Protein AF-A0A7S5KZM4-F1 (afdb_monomer_lite)

Sequence (89 aa):
ITDWRGNKWTRGSKTPAAHPNSRFCSPAMQCPIIDPAWEDPAGVPIDAIIFGGRRPEGVPLIYQARNWQHGIFIGASMKSEATAAAEHK

Secondary structure (DSSP, 8-state):
-B-TTS-B--TT-SS-SS-TT------GGG-TT--TTTT-TT-------------SSSS-S----SSHHHHHHHHHT------TTSS--

Radius of gyration: 19.87 Å; chains: 1; bounding box: 48×26×50 Å

InterPro domains:
  IPR008209 Phosphoenolpyruvate carboxykinase, GTP-utilising [PTHR11561] (1-89)
  IPR013035 Phosphoenolpyruvate carboxykinase, C-terminal [G3DSA:3.90.228.20] (1-89)
  IPR035077 Phosphoenolpyruvate carboxykinase, C-terminal P-loop domain [PF00821] (1-89)

Foldseek 3Di:
DAAPVRHDDDPPDPDDRYDQQDDDDDDLVPPPPRDPCNVPPVDDDDPDDDDDAADPDDDDPDDDQPDDVSVVVCNVPDDYDDGPNDDDD

Organism: NCBI:txid889167

pLDDT: mean 97.18, std 2.57, range [78.5, 98.75]

Structure (mmCIF, N/CA/C/O backbone):
data_AF-A0A7S5KZM4-F1
#
_entry.id   AF-A0A7S5KZM4-F1
#
loop_
_atom_site.group_PDB
_atom_site.id
_atom_site.type_symbol
_atom_site.label_atom_id
_atom_site.label_alt_id
_atom_site.label_comp_id
_atom_site.label_asym_id
_atom_site.label_entity_id
_atom_site.label_seq_id
_atom_site.pdbx_PDB_ins_code
_atom_site.Cartn_x
_atom_site.Cartn_y
_atom_site.Cartn_z
_atom_site.occupancy
_atom_site.B_iso_or_equiv
_atom_site.auth_seq_id
_atom_site.auth_comp_id
_atom_site.auth_asym_id
_atom_site.auth_atom_id
_atom_site.pdbx_PDB_model_num
ATOM 1 N N . ILE A 1 1 ? -16.068 -3.145 24.984 1.00 95.44 1 ILE A N 1
ATOM 2 C CA . ILE A 1 1 ? -14.790 -2.417 24.788 1.00 95.44 1 ILE A CA 1
ATOM 3 C C . ILE A 1 1 ? -15.077 -0.919 24.773 1.00 95.44 1 ILE A C 1
ATOM 5 O O . ILE A 1 1 ? -16.250 -0.557 24.794 1.00 95.44 1 ILE A O 1
ATOM 9 N N . THR A 1 2 ? -14.056 -0.072 24.765 1.00 97.44 2 THR A N 1
ATOM 10 C CA . THR A 1 2 ? -14.206 1.386 24.629 1.00 97.44 2 THR A CA 1
ATOM 11 C C . THR A 1 2 ? -13.822 1.782 23.205 1.00 97.44 2 THR A C 1
ATOM 13 O O . THR A 1 2 ? -12.849 1.238 22.684 1.00 97.44 2 THR A O 1
ATOM 16 N N . ASP A 1 3 ? -14.599 2.649 22.555 1.00 97.88 3 ASP A N 1
ATOM 17 C CA . ASP A 1 3 ? -14.280 3.134 21.206 1.00 97.88 3 ASP A CA 1
ATOM 18 C C . ASP A 1 3 ? -13.220 4.249 21.212 1.00 97.88 3 ASP A C 1
ATOM 20 O O . ASP A 1 3 ? -12.843 4.785 22.255 1.00 97.88 3 ASP A O 1
ATOM 24 N N . TRP A 1 4 ? -12.758 4.629 20.020 1.00 97.56 4 TRP A N 1
ATOM 25 C CA . TRP A 1 4 ? -11.775 5.700 19.818 1.00 97.56 4 TRP A CA 1
ATOM 26 C C . TRP A 1 4 ? -12.239 7.097 20.271 1.00 97.56 4 TRP A C 1
ATOM 28 O O . TRP A 1 4 ? -11.428 8.019 20.311 1.00 97.56 4 TRP A O 1
ATOM 38 N N . ARG A 1 5 ? -13.527 7.271 20.601 1.00 97.00 5 ARG A N 1
ATOM 39 C CA . ARG A 1 5 ? -14.106 8.510 21.147 1.00 97.00 5 ARG A CA 1
ATOM 40 C C . ARG A 1 5 ? -14.285 8.454 22.669 1.00 97.00 5 ARG A C 1
ATOM 42 O O . ARG A 1 5 ? -14.780 9.419 23.243 1.00 97.00 5 ARG A O 1
ATOM 49 N N . GLY A 1 6 ? -13.922 7.344 23.316 1.00 96.94 6 GLY A N 1
ATOM 50 C CA . GLY A 1 6 ? -14.063 7.144 24.760 1.00 96.94 6 GLY A CA 1
ATOM 51 C C . GLY A 1 6 ? -15.418 6.585 25.214 1.00 96.94 6 GLY A C 1
ATOM 52 O O . GLY A 1 6 ? -15.675 6.535 26.414 1.00 96.94 6 GLY A O 1
ATOM 53 N N . ASN A 1 7 ? -16.288 6.135 24.304 1.00 96.81 7 ASN A N 1
ATOM 54 C CA . ASN A 1 7 ? -17.618 5.618 24.648 1.00 96.81 7 ASN A CA 1
ATOM 55 C C . ASN A 1 7 ? -17.625 4.091 24.805 1.00 96.81 7 ASN A C 1
ATOM 57 O O . ASN A 1 7 ? -16.840 3.376 24.179 1.00 96.81 7 ASN A O 1
ATOM 61 N N . LYS A 1 8 ? -18.576 3.556 25.586 1.00 97.31 8 LYS A N 1
ATOM 62 C CA . LYS A 1 8 ? -18.816 2.106 25.652 1.00 97.31 8 LYS A CA 1
ATOM 63 C C . LYS A 1 8 ? -19.299 1.597 24.291 1.00 97.31 8 LYS A C 1
ATOM 65 O O . LYS A 1 8 ? -20.335 2.026 23.790 1.00 97.31 8 LYS A O 1
ATOM 70 N N . TRP A 1 9 ? -18.590 0.618 23.742 1.00 98.12 9 TRP A N 1
ATOM 71 C CA . TRP A 1 9 ? -18.884 0.003 22.452 1.00 98.12 9 TRP A CA 1
ATOM 72 C C . TRP A 1 9 ? -19.106 -1.507 22.572 1.00 98.12 9 TRP A C 1
ATOM 74 O O . TRP A 1 9 ? -18.427 -2.210 23.338 1.00 98.12 9 TRP A O 1
ATOM 84 N N . THR A 1 10 ? -20.053 -2.012 21.781 1.00 96.81 10 THR A N 1
ATOM 85 C CA . THR A 1 10 ? -20.411 -3.434 21.675 1.00 96.81 10 THR A CA 1
ATOM 86 C C . THR A 1 10 ? -20.557 -3.830 20.206 1.00 96.81 10 THR A C 1
ATOM 88 O O . THR A 1 10 ? -20.747 -2.969 19.355 1.00 96.81 10 THR A O 1
ATOM 91 N N . ARG A 1 11 ? -20.531 -5.131 19.887 1.00 93.94 11 ARG A N 1
ATOM 92 C CA . ARG A 1 11 ? -20.622 -5.621 18.496 1.00 93.94 11 ARG A CA 1
ATOM 93 C C . ARG A 1 11 ? -21.891 -5.169 17.748 1.00 93.94 11 ARG A C 1
ATOM 95 O O . ARG A 1 11 ? -21.878 -5.147 16.527 1.00 93.94 11 ARG A O 1
ATOM 102 N N . GLY A 1 12 ? -22.961 -4.811 18.464 1.00 94.25 12 GLY A N 1
ATOM 103 C CA . GLY A 1 12 ? -24.204 -4.279 17.887 1.00 94.25 12 GLY A CA 1
ATOM 104 C C . GLY A 1 12 ? -24.255 -2.751 17.749 1.00 94.25 12 GLY A C 1
ATOM 105 O O . GLY A 1 12 ? -25.279 -2.211 17.337 1.00 94.25 12 GLY A O 1
ATOM 106 N N . SER A 1 13 ? -23.196 -2.031 18.126 1.00 95.00 13 SER A N 1
ATOM 107 C CA . SER A 1 13 ? -23.131 -0.572 18.006 1.00 95.00 13 SER A CA 1
ATOM 108 C C . SER A 1 13 ? -23.128 -0.133 16.530 1.00 95.00 13 SER A C 1
ATOM 110 O O . SER A 1 13 ? -22.513 -0.773 15.684 1.00 95.00 13 SER A O 1
ATOM 112 N N . LYS A 1 14 ? -23.794 0.992 16.219 1.00 95.38 14 LYS A N 1
ATOM 113 C CA . LYS A 1 14 ? -23.941 1.516 14.841 1.00 95.38 14 LYS A CA 1
ATOM 114 C C . LYS A 1 14 ? -22.664 2.140 14.257 1.00 95.38 14 LYS A C 1
ATOM 116 O O . LYS A 1 14 ? -22.588 2.367 13.056 1.00 95.38 14 LYS A O 1
ATOM 121 N N . THR A 1 15 ? -21.696 2.481 15.103 1.00 96.00 15 THR A N 1
ATOM 122 C CA . THR A 1 15 ? -20.424 3.118 14.730 1.00 96.00 15 THR A CA 1
ATOM 123 C C . THR A 1 15 ? -19.274 2.118 14.832 1.00 96.00 15 THR A C 1
ATOM 125 O O . THR A 1 15 ? -19.391 1.151 15.582 1.00 96.00 15 THR A O 1
ATOM 128 N N . PRO A 1 16 ? -18.146 2.313 14.127 1.00 96.50 16 PRO A N 1
ATOM 129 C CA . PRO A 1 16 ? -16.977 1.452 14.291 1.00 96.50 16 PRO A CA 1
ATOM 130 C C . PRO A 1 16 ? -16.276 1.701 15.637 1.00 96.50 16 PRO A C 1
ATOM 132 O O . PRO A 1 16 ? -16.264 2.825 16.141 1.00 96.50 16 PRO A O 1
ATOM 135 N N . ALA A 1 17 ? -15.659 0.657 16.202 1.00 97.56 17 ALA A N 1
ATOM 136 C CA . ALA A 1 17 ? -14.896 0.757 17.451 1.00 97.56 17 ALA A CA 1
ATOM 137 C C . ALA A 1 17 ? -13.613 1.599 17.300 1.00 97.56 17 ALA A C 1
ATOM 139 O O . ALA A 1 17 ? -13.241 2.331 18.213 1.00 97.56 17 ALA A O 1
ATOM 140 N N . ALA A 1 18 ? -12.956 1.528 16.139 1.00 98.06 18 ALA A N 1
ATOM 141 C CA . ALA A 1 18 ? -11.771 2.310 15.789 1.00 98.06 18 ALA A CA 1
ATOM 142 C C . ALA A 1 18 ? -12.075 3.262 14.622 1.00 98.06 18 ALA A C 1
ATOM 144 O O . ALA A 1 18 ? -12.968 3.001 13.814 1.00 98.06 18 ALA A O 1
ATOM 145 N N . HIS A 1 19 ? -11.344 4.376 14.532 1.00 97.75 19 HIS A N 1
ATOM 146 C CA . HIS A 1 19 ? -11.473 5.302 13.407 1.00 97.75 19 HIS A CA 1
ATOM 147 C C . HIS A 1 19 ? -11.098 4.593 12.087 1.00 97.75 19 HIS A C 1
ATOM 149 O O . HIS A 1 19 ? -10.124 3.844 12.086 1.00 97.75 19 HIS A O 1
ATOM 155 N N . PRO A 1 20 ? -11.768 4.856 10.946 1.00 97.25 20 PRO A N 1
ATOM 156 C CA . PRO A 1 20 ? -11.415 4.242 9.655 1.00 97.25 20 PRO A CA 1
ATOM 157 C C . PRO A 1 20 ? -9.961 4.459 9.186 1.00 97.25 20 PRO A C 1
ATOM 159 O O . PRO A 1 20 ? -9.487 3.750 8.308 1.00 97.25 20 PRO A O 1
ATOM 162 N N . ASN A 1 21 ? -9.251 5.423 9.783 1.00 97.94 21 ASN A N 1
ATOM 163 C CA . ASN A 1 21 ? -7.826 5.707 9.562 1.00 97.94 21 ASN A CA 1
ATOM 164 C C . ASN A 1 21 ? -6.960 5.509 10.829 1.00 97.94 21 ASN A C 1
ATOM 166 O O . ASN A 1 21 ? -5.899 6.120 10.944 1.00 97.94 21 ASN A O 1
ATOM 170 N N . SER A 1 22 ? -7.412 4.732 11.823 1.00 97.94 22 SER A N 1
ATOM 171 C CA . SER A 1 22 ? -6.589 4.397 12.999 1.00 97.94 22 SER A CA 1
ATOM 172 C C . SER A 1 22 ? -5.316 3.656 12.582 1.00 97.94 22 SER A C 1
ATOM 174 O O . SER A 1 22 ? -5.356 2.849 11.653 1.00 97.94 22 SER A O 1
ATOM 176 N N . ARG A 1 23 ? -4.197 3.900 13.271 1.00 98.31 23 ARG A N 1
ATOM 177 C CA . ARG A 1 23 ? -2.871 3.385 12.897 1.00 98.31 23 ARG A CA 1
ATOM 178 C C . ARG A 1 23 ? -2.228 2.590 14.029 1.00 98.31 23 ARG A C 1
ATOM 180 O O . ARG A 1 23 ? -2.501 2.838 15.199 1.00 98.31 23 ARG A O 1
ATOM 187 N N . PHE A 1 24 ? -1.329 1.686 13.657 1.00 98.31 24 PHE A N 1
ATOM 188 C CA . PHE A 1 24 ? -0.283 1.176 14.538 1.00 98.31 24 PHE A CA 1
ATOM 189 C C . PHE A 1 24 ? 1.039 1.885 14.205 1.00 98.31 24 PHE A C 1
ATOM 191 O O . PHE A 1 24 ? 1.214 2.379 13.091 1.00 98.31 24 PHE A O 1
ATOM 198 N N . CYS A 1 25 ? 1.968 1.920 15.155 1.00 98.44 25 CYS A N 1
ATOM 199 C CA . CYS A 1 25 ? 3.341 2.371 14.943 1.00 98.44 25 CYS A CA 1
ATOM 200 C C . CYS A 1 25 ? 4.261 1.336 15.594 1.00 98.44 25 CYS A C 1
ATOM 202 O O . CYS A 1 25 ? 4.153 1.094 16.795 1.00 98.44 25 CYS A O 1
ATOM 204 N N . SER A 1 26 ? 5.090 0.667 14.795 1.00 98.06 26 SER A N 1
ATOM 205 C CA . SER A 1 26 ? 5.962 -0.420 15.244 1.00 98.06 26 SER A CA 1
ATOM 206 C C . SER A 1 26 ? 7.282 -0.377 14.463 1.00 98.06 26 SER A C 1
ATOM 208 O O . SER A 1 26 ? 7.263 -0.024 13.281 1.00 98.06 26 SER A O 1
ATOM 210 N N . PRO A 1 27 ? 8.421 -0.695 15.102 1.00 98.56 27 PRO A N 1
ATOM 211 C CA . PRO A 1 27 ? 9.716 -0.803 14.438 1.00 98.56 27 PRO A CA 1
ATOM 212 C C . PRO A 1 27 ? 9.715 -1.784 13.255 1.00 98.56 27 PRO A C 1
ATOM 214 O O . PRO A 1 27 ? 9.268 -2.922 13.389 1.00 98.56 27 PRO A O 1
ATOM 217 N N . ALA A 1 28 ? 10.303 -1.376 12.124 1.00 98.31 28 A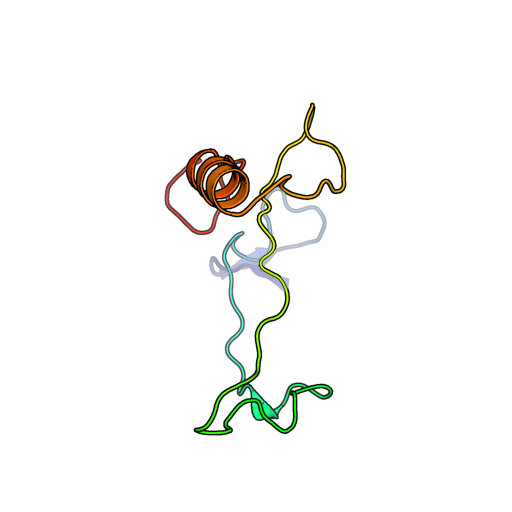LA A N 1
ATOM 218 C CA . ALA A 1 28 ? 10.399 -2.206 10.916 1.00 98.31 28 ALA A CA 1
ATOM 219 C C . ALA A 1 28 ? 11.099 -3.555 11.173 1.00 98.31 28 ALA A C 1
ATOM 221 O O . ALA A 1 28 ? 10.634 -4.592 10.705 1.00 98.31 28 ALA A O 1
ATOM 222 N N . MET A 1 29 ? 12.148 -3.554 12.003 1.00 97.12 29 MET A N 1
ATOM 223 C CA . MET A 1 29 ? 12.930 -4.744 12.367 1.00 97.12 29 MET A CA 1
ATOM 224 C C . MET A 1 29 ? 12.131 -5.847 13.085 1.00 97.12 29 MET A C 1
ATOM 226 O O . MET A 1 29 ? 12.620 -6.964 13.217 1.00 97.12 29 MET A O 1
ATOM 230 N N . GLN A 1 30 ? 10.923 -5.553 13.581 1.00 98.50 30 GLN A N 1
ATOM 231 C CA . GLN A 1 30 ? 10.048 -6.560 14.192 1.00 98.50 30 GLN A CA 1
ATOM 232 C C . GLN A 1 30 ? 9.204 -7.326 13.160 1.00 98.50 30 GLN A C 1
ATOM 234 O O . GLN A 1 30 ? 8.493 -8.261 13.530 1.00 98.50 30 GLN A O 1
ATOM 239 N N . CYS A 1 31 ? 9.260 -6.958 11.876 1.00 98.44 31 CYS A N 1
ATOM 240 C CA . CYS A 1 31 ? 8.639 -7.738 10.814 1.00 98.44 31 CYS A CA 1
ATOM 241 C C . CYS A 1 31 ? 9.410 -9.065 10.631 1.00 98.44 31 CYS A C 1
ATOM 243 O O . CYS A 1 31 ? 10.594 -9.027 10.300 1.00 98.44 31 CYS A O 1
ATOM 245 N N . PRO A 1 32 ? 8.774 -10.244 10.794 1.00 98.44 32 PRO A N 1
ATOM 246 C CA . PRO A 1 32 ? 9.463 -11.544 10.770 1.00 98.44 32 PRO A CA 1
ATOM 247 C C . PRO A 1 32 ? 10.008 -11.935 9.388 1.00 98.44 32 PRO A C 1
ATOM 249 O O . PRO A 1 32 ? 10.704 -12.936 9.258 1.00 98.44 32 PRO A O 1
ATOM 252 N N . ILE A 1 33 ? 9.653 -11.163 8.362 1.00 98.38 33 ILE A N 1
ATOM 253 C CA . ILE A 1 33 ? 10.048 -11.348 6.966 1.00 98.38 33 ILE A CA 1
ATOM 254 C C . ILE A 1 33 ? 10.677 -10.067 6.400 1.00 98.38 33 ILE A C 1
ATOM 256 O O . ILE A 1 33 ? 10.570 -9.812 5.203 1.00 98.38 33 ILE 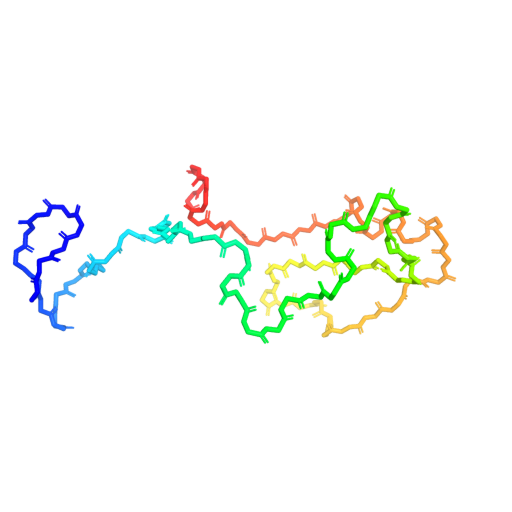A O 1
ATOM 260 N N . ILE A 1 34 ? 11.259 -9.217 7.257 1.00 98.50 34 ILE A N 1
ATOM 261 C CA . ILE A 1 34 ? 12.001 -8.043 6.792 1.00 98.50 34 ILE A CA 1
ATOM 262 C C . ILE A 1 34 ? 13.132 -8.503 5.864 1.00 98.50 34 ILE A C 1
ATOM 264 O O . ILE A 1 34 ? 13.837 -9.467 6.165 1.00 98.50 34 ILE A O 1
ATOM 268 N N . ASP A 1 35 ? 13.262 -7.851 4.713 1.00 98.38 35 ASP A N 1
ATOM 269 C CA . ASP A 1 35 ? 14.283 -8.214 3.736 1.00 98.38 35 ASP A CA 1
ATOM 270 C C . ASP A 1 35 ? 15.685 -7.946 4.316 1.00 98.38 35 ASP A C 1
ATOM 272 O O . ASP A 1 35 ? 15.885 -6.898 4.934 1.00 98.38 35 ASP A O 1
ATOM 276 N N . PRO A 1 36 ? 16.673 -8.844 4.157 1.00 98.06 36 PRO A N 1
ATOM 277 C CA . PRO A 1 36 ? 18.015 -8.628 4.699 1.00 98.06 36 PRO A CA 1
ATOM 278 C C . PRO A 1 36 ? 18.730 -7.404 4.104 1.00 98.06 36 PRO A C 1
ATOM 280 O O . PRO A 1 36 ? 19.607 -6.851 4.764 1.00 98.06 36 PRO A O 1
ATOM 283 N N . ALA A 1 37 ? 18.356 -6.964 2.899 1.00 98.06 37 ALA A N 1
ATOM 284 C CA . ALA A 1 37 ? 18.906 -5.789 2.229 1.00 98.06 37 ALA A CA 1
ATOM 285 C C . ALA A 1 37 ? 18.063 -4.513 2.445 1.00 98.06 37 ALA A C 1
ATOM 287 O O . ALA A 1 37 ? 18.307 -3.504 1.786 1.00 98.06 37 ALA A O 1
ATOM 288 N N . TRP A 1 38 ? 17.081 -4.507 3.364 1.00 98.12 38 TRP A N 1
ATOM 289 C CA . TRP A 1 38 ? 16.170 -3.363 3.562 1.00 98.12 38 TRP A CA 1
ATOM 290 C C . TRP A 1 38 ? 16.866 -2.040 3.948 1.00 98.12 38 TRP A C 1
ATOM 292 O O . TRP A 1 38 ? 16.319 -0.968 3.694 1.00 98.12 38 TRP A O 1
ATOM 302 N N . GLU A 1 39 ? 18.060 -2.122 4.544 1.00 98.12 39 GLU A N 1
ATOM 303 C CA . GLU A 1 39 ? 18.933 -0.998 4.923 1.00 98.12 39 GLU A CA 1
ATOM 304 C C . GLU A 1 39 ? 20.233 -0.944 4.098 1.00 98.12 39 GLU A C 1
ATOM 306 O O . GLU A 1 39 ? 21.131 -0.163 4.420 1.00 98.12 39 GLU A O 1
ATOM 311 N N . ASP A 1 40 ? 20.369 -1.761 3.047 1.00 98.38 40 ASP A N 1
ATOM 312 C CA . ASP A 1 40 ? 21.576 -1.764 2.217 1.00 98.38 40 ASP A CA 1
ATOM 313 C C . ASP A 1 40 ? 21.731 -0.401 1.509 1.00 98.38 40 ASP A C 1
ATOM 315 O O . ASP A 1 40 ? 20.837 0.010 0.761 1.00 98.38 40 ASP A O 1
ATOM 319 N N . PRO A 1 41 ? 22.851 0.325 1.704 1.00 98.44 41 PRO A N 1
ATOM 320 C CA . PRO A 1 41 ? 23.069 1.621 1.065 1.00 98.44 41 PRO A CA 1
ATOM 321 C C . PRO A 1 41 ? 23.148 1.548 -0.467 1.00 98.44 41 PRO A C 1
ATOM 323 O O . PRO A 1 41 ? 22.966 2.575 -1.124 1.00 98.44 41 PRO A O 1
ATOM 326 N N . ALA A 1 42 ? 23.415 0.376 -1.051 1.00 98.44 42 ALA A N 1
ATOM 327 C CA . ALA A 1 42 ? 23.359 0.172 -2.498 1.00 98.44 42 ALA A CA 1
ATOM 328 C C . ALA A 1 42 ? 21.916 0.089 -3.033 1.00 98.44 42 ALA A C 1
ATOM 330 O O . ALA A 1 42 ? 21.697 0.242 -4.238 1.00 98.44 42 ALA A O 1
ATOM 331 N N . GLY A 1 43 ? 20.935 -0.119 -2.150 1.00 98.19 43 GLY A N 1
ATOM 332 C CA . GLY A 1 43 ? 19.543 -0.367 -2.503 1.00 98.19 43 GLY A CA 1
ATOM 333 C C . GLY A 1 43 ? 19.318 -1.750 -3.119 1.00 98.19 43 GLY A C 1
ATOM 334 O O . GLY A 1 43 ? 20.192 -2.614 -3.120 1.00 98.19 43 GLY A O 1
ATOM 335 N N . VAL A 1 44 ? 18.117 -1.952 -3.665 1.00 98.38 44 VAL A N 1
ATOM 336 C CA . VAL A 1 44 ? 17.725 -3.194 -4.345 1.00 98.38 44 VAL A CA 1
ATOM 337 C C . VAL A 1 44 ? 17.425 -2.927 -5.824 1.00 98.38 44 VAL A C 1
ATOM 339 O O . VAL A 1 44 ? 16.832 -1.891 -6.146 1.00 98.38 44 VAL A O 1
ATOM 342 N N . PRO A 1 45 ? 17.818 -3.824 -6.746 1.00 98.38 45 PRO A N 1
ATOM 343 C CA . PRO A 1 45 ? 17.467 -3.684 -8.155 1.00 98.38 45 PRO A CA 1
ATOM 344 C C . PRO A 1 45 ? 15.946 -3.790 -8.346 1.00 98.38 45 PRO A C 1
ATOM 346 O O . PRO A 1 45 ? 15.286 -4.627 -7.732 1.00 98.38 45 PRO A O 1
ATOM 349 N N . ILE A 1 46 ? 15.386 -2.933 -9.205 1.00 98.38 46 ILE A N 1
ATOM 350 C CA . ILE A 1 46 ? 13.951 -2.898 -9.513 1.00 98.38 46 ILE A CA 1
ATOM 351 C C . ILE A 1 46 ? 13.724 -3.398 -10.938 1.00 98.38 46 ILE A C 1
ATOM 353 O O . ILE A 1 46 ? 14.005 -2.685 -11.900 1.00 98.38 46 ILE A O 1
ATOM 357 N N . ASP A 1 47 ? 13.152 -4.594 -11.067 1.00 98.56 47 ASP A N 1
ATOM 358 C CA . ASP A 1 47 ? 12.856 -5.204 -12.372 1.00 98.56 47 ASP A CA 1
ATOM 359 C C . ASP A 1 47 ? 11.437 -4.899 -12.879 1.00 98.56 47 ASP A C 1
ATOM 361 O O .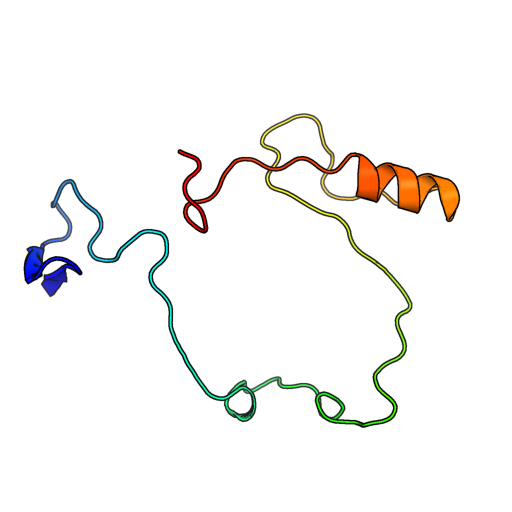 ASP A 1 47 ? 11.147 -5.015 -14.072 1.00 98.56 47 ASP A O 1
ATOM 365 N N . ALA A 1 48 ? 10.526 -4.502 -11.985 1.00 98.12 48 ALA A N 1
ATOM 366 C CA . ALA A 1 48 ? 9.135 -4.215 -12.318 1.00 98.12 48 ALA A CA 1
ATOM 367 C C . ALA A 1 48 ? 8.563 -3.070 -11.472 1.00 98.12 48 ALA A C 1
ATOM 369 O O . ALA A 1 48 ? 8.830 -2.957 -10.279 1.00 98.12 48 ALA A O 1
ATOM 370 N N . ILE A 1 49 ? 7.707 -2.254 -12.093 1.00 98.50 49 ILE A N 1
ATOM 371 C CA . ILE A 1 49 ? 6.912 -1.214 -11.431 1.00 98.50 49 ILE A CA 1
ATOM 372 C C . ILE A 1 49 ? 5.436 -1.573 -11.616 1.00 98.50 49 ILE A C 1
ATOM 374 O O . ILE A 1 49 ? 4.984 -1.782 -12.743 1.00 98.50 49 ILE A O 1
ATOM 378 N N . ILE A 1 50 ? 4.686 -1.649 -10.515 1.00 98.31 50 ILE A N 1
ATOM 379 C CA . ILE A 1 50 ? 3.269 -2.035 -10.510 1.00 98.31 50 ILE A CA 1
ATOM 380 C C . ILE A 1 50 ? 2.410 -0.812 -10.186 1.00 98.31 50 ILE A C 1
ATOM 382 O O . ILE A 1 50 ? 2.588 -0.171 -9.152 1.00 98.31 50 ILE A O 1
ATOM 386 N N . PHE A 1 51 ? 1.438 -0.525 -11.050 1.00 98.19 51 PHE A N 1
ATOM 387 C CA . PHE A 1 51 ? 0.406 0.485 -10.824 1.00 98.19 51 PHE A CA 1
ATOM 388 C C . PHE A 1 51 ? -0.921 -0.184 -10.458 1.00 98.19 51 PHE A C 1
ATOM 390 O O . PHE A 1 51 ? -1.294 -1.196 -11.048 1.00 98.19 51 PHE A O 1
ATOM 397 N N . GLY A 1 52 ? -1.665 0.396 -9.515 1.00 97.44 52 GLY A N 1
ATOM 398 C CA . GLY A 1 52 ? -2.952 -0.148 -9.082 1.00 97.44 52 GLY A CA 1
ATOM 399 C C . GLY A 1 52 ? -3.744 0.809 -8.194 1.00 97.44 52 GLY A C 1
ATOM 400 O O . GLY A 1 52 ? -3.185 1.679 -7.533 1.00 97.44 52 GLY A O 1
ATOM 401 N N . GLY A 1 53 ? -5.064 0.654 -8.188 1.00 97.12 53 GLY A N 1
ATOM 402 C CA . GLY A 1 53 ? -5.988 1.462 -7.394 1.00 97.12 53 GLY A CA 1
ATOM 403 C C . GLY A 1 53 ? -7.315 0.736 -7.192 1.00 97.12 53 GLY A C 1
ATOM 404 O O . GLY A 1 53 ? -7.559 -0.303 -7.808 1.00 97.12 53 GLY A O 1
ATOM 405 N N . ARG A 1 54 ? -8.187 1.271 -6.332 1.00 97.62 54 ARG A N 1
ATOM 406 C CA . ARG A 1 54 ? -9.516 0.691 -6.076 1.00 97.62 54 ARG A CA 1
ATOM 407 C C . ARG A 1 54 ? -10.432 0.981 -7.262 1.00 97.62 54 ARG A C 1
ATOM 409 O O . ARG A 1 54 ? -10.771 2.139 -7.502 1.00 97.62 54 ARG A O 1
ATOM 416 N N . ARG A 1 55 ? -10.784 -0.057 -8.025 1.00 97.19 55 ARG A N 1
ATOM 417 C CA . ARG A 1 55 ? -11.639 0.016 -9.217 1.00 97.19 55 ARG A CA 1
ATOM 418 C C . ARG A 1 55 ? -12.707 -1.080 -9.125 1.00 97.19 55 ARG A C 1
ATOM 420 O O . ARG A 1 55 ? -12.334 -2.246 -9.204 1.00 97.19 55 ARG A O 1
ATOM 427 N N . PRO A 1 56 ? -13.994 -0.740 -8.955 1.00 95.75 56 PRO A N 1
ATOM 428 C CA . PRO A 1 56 ? -15.041 -1.745 -8.769 1.00 95.75 56 PRO A CA 1
ATOM 429 C C . PRO A 1 56 ? -15.383 -2.465 -10.079 1.00 95.75 56 PRO A C 1
ATOM 431 O O . PRO A 1 56 ? -15.810 -3.613 -10.063 1.00 95.75 56 PRO A O 1
ATOM 434 N N . GLU A 1 57 ? -15.172 -1.797 -11.217 1.00 96.38 57 GLU A N 1
ATOM 435 C CA . GLU A 1 57 ? -15.587 -2.278 -12.531 1.00 96.38 57 GLU A CA 1
ATOM 436 C C . GLU A 1 57 ? -14.591 -1.878 -13.635 1.00 96.38 57 GLU A C 1
ATOM 438 O O . GLU A 1 57 ? -13.880 -0.866 -13.552 1.00 96.38 57 GLU A O 1
ATOM 443 N N . GLY A 1 58 ? -14.571 -2.676 -14.705 1.00 96.31 58 GLY A N 1
ATOM 444 C CA . GLY A 1 58 ? -13.968 -2.356 -16.004 1.00 96.31 58 GLY A CA 1
ATOM 445 C C . GLY A 1 58 ? -12.452 -2.546 -16.141 1.00 96.31 58 GLY A C 1
ATOM 446 O O . GLY A 1 58 ? -11.986 -2.778 -17.253 1.00 96.31 58 GLY A O 1
ATOM 447 N N . VAL A 1 59 ? -11.667 -2.472 -15.061 1.00 96.94 59 VAL A N 1
ATOM 448 C CA . VAL A 1 59 ? -10.211 -2.720 -15.116 1.00 96.94 59 VAL A CA 1
ATOM 449 C C . VAL A 1 59 ? -9.932 -4.196 -14.804 1.00 96.94 59 VAL A C 1
ATOM 451 O O . VAL A 1 59 ? -10.407 -4.675 -13.776 1.00 96.94 59 VAL A O 1
ATOM 454 N N . PRO A 1 60 ? -9.187 -4.934 -15.651 1.00 97.94 60 PRO A N 1
ATOM 455 C CA . PRO A 1 60 ? -8.864 -6.336 -15.391 1.00 97.94 60 PRO A CA 1
ATOM 456 C C . PRO A 1 60 ? -7.910 -6.482 -14.199 1.00 97.94 60 PRO A C 1
ATOM 458 O O . PRO A 1 60 ? -7.252 -5.524 -13.798 1.00 97.94 60 PRO A O 1
ATOM 461 N N . LEU A 1 61 ? -7.788 -7.707 -13.678 1.00 97.88 61 LEU A N 1
ATOM 462 C CA . LEU A 1 61 ? -6.927 -8.015 -12.530 1.00 97.88 61 LEU A CA 1
ATOM 463 C C . LEU A 1 61 ? -5.466 -7.584 -12.743 1.00 97.88 61 LEU A C 1
ATOM 465 O O . LEU A 1 61 ? -4.859 -7.002 -11.849 1.00 97.88 61 LEU A O 1
ATOM 469 N N . ILE A 1 62 ? -4.902 -7.881 -13.916 1.00 98.25 62 ILE A N 1
ATOM 470 C CA . ILE A 1 62 ? -3.532 -7.517 -14.283 1.00 98.25 62 ILE A CA 1
ATOM 471 C C . ILE A 1 62 ? -3.416 -7.356 -15.799 1.00 98.25 62 ILE A C 1
ATOM 473 O O . ILE A 1 62 ? -4.036 -8.095 -16.564 1.00 98.25 62 ILE A O 1
ATOM 477 N N . TYR A 1 63 ? -2.611 -6.390 -16.234 1.00 98.25 63 TYR A N 1
ATOM 478 C CA . TYR A 1 63 ? -2.159 -6.250 -17.614 1.00 98.25 63 TYR A CA 1
ATOM 479 C C . TYR A 1 63 ? -0.793 -5.554 -17.635 1.00 98.25 63 TYR A C 1
ATOM 481 O O . TYR A 1 63 ? -0.470 -4.782 -16.733 1.00 98.25 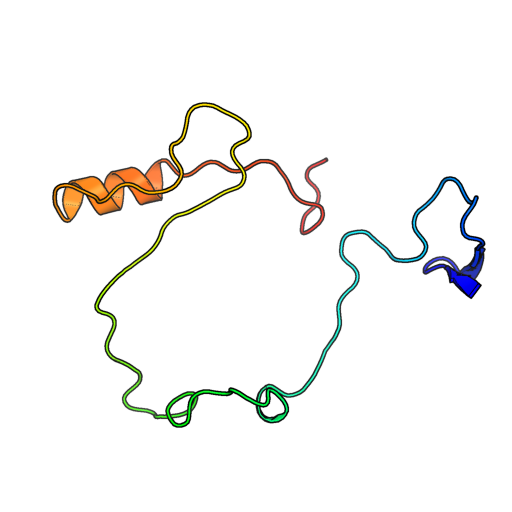63 TYR A O 1
ATOM 489 N N . GLN A 1 64 ? 0.014 -5.833 -18.658 1.00 98.56 64 GLN A N 1
ATOM 490 C CA . GLN A 1 64 ? 1.356 -5.269 -18.799 1.00 98.56 64 GLN A CA 1
ATOM 491 C C . GLN A 1 64 ? 1.361 -4.112 -19.804 1.00 98.56 64 GLN A C 1
ATOM 493 O O . GLN A 1 64 ? 0.675 -4.143 -20.830 1.00 98.56 64 GLN A O 1
ATOM 498 N N . ALA A 1 65 ? 2.165 -3.085 -19.530 1.00 98.56 65 ALA A N 1
ATOM 499 C CA . ALA A 1 65 ? 2.432 -2.043 -20.506 1.00 98.56 65 ALA A CA 1
ATOM 500 C C . ALA A 1 65 ? 3.169 -2.615 -21.729 1.00 98.56 65 ALA A C 1
ATOM 502 O O . ALA A 1 65 ? 4.076 -3.427 -21.595 1.00 98.56 65 ALA A O 1
ATOM 503 N N . ARG A 1 66 ? 2.824 -2.141 -22.930 1.00 98.44 66 ARG A N 1
ATOM 504 C CA . ARG A 1 66 ? 3.468 -2.574 -24.182 1.00 98.44 66 ARG A CA 1
ATOM 505 C C . ARG A 1 66 ? 4.903 -2.061 -24.332 1.00 98.44 66 ARG A C 1
ATOM 507 O O . ARG A 1 66 ? 5.675 -2.622 -25.095 1.00 98.44 66 ARG A O 1
ATOM 514 N N . ASN A 1 67 ? 5.219 -0.952 -23.670 1.00 98.56 67 ASN A N 1
ATOM 515 C CA . ASN A 1 67 ? 6.524 -0.299 -23.656 1.00 98.56 67 ASN A CA 1
ATOM 516 C C . ASN A 1 67 ? 6.567 0.740 -22.522 1.00 98.56 67 ASN A C 1
ATOM 518 O O . ASN A 1 67 ? 5.578 0.950 -21.812 1.00 98.56 67 ASN A O 1
ATOM 522 N N . TRP A 1 68 ? 7.710 1.409 -22.383 1.00 98.56 68 TRP A N 1
ATOM 523 C CA . TRP A 1 68 ? 7.956 2.400 -21.339 1.00 98.56 68 TRP A CA 1
ATOM 524 C C . TRP A 1 68 ? 6.996 3.596 -21.396 1.00 98.56 68 TRP A C 1
ATOM 526 O O . TRP A 1 68 ? 6.382 3.946 -20.392 1.00 98.56 68 TRP A O 1
ATOM 536 N N . GLN A 1 69 ? 6.796 4.186 -22.578 1.00 98.75 69 GLN A N 1
ATOM 537 C CA . GLN A 1 69 ? 5.915 5.344 -22.764 1.00 98.75 69 GLN A CA 1
ATOM 538 C C . GLN A 1 69 ? 4.460 5.003 -22.415 1.00 98.75 69 GLN A C 1
ATOM 540 O O . GLN A 1 69 ? 3.765 5.796 -21.782 1.00 98.75 69 GLN A O 1
ATOM 545 N N . HIS A 1 70 ? 4.009 3.798 -22.772 1.00 98.69 70 HIS A N 1
ATOM 546 C CA . HIS A 1 70 ? 2.702 3.289 -22.369 1.00 98.69 70 HIS A CA 1
ATOM 547 C C . HIS A 1 70 ? 2.612 3.096 -20.852 1.00 98.69 70 HIS A C 1
ATOM 549 O O . HIS A 1 70 ? 1.573 3.391 -20.271 1.00 98.69 70 HIS A O 1
ATOM 555 N N . GLY A 1 71 ? 3.689 2.644 -20.203 1.00 98.69 71 GLY A N 1
ATOM 556 C CA . GLY A 1 71 ? 3.775 2.541 -18.744 1.00 98.69 71 GLY A CA 1
ATOM 557 C C . GLY A 1 71 ? 3.614 3.894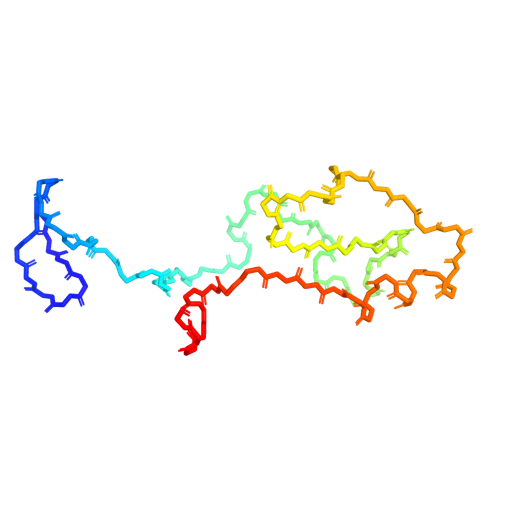 -18.052 1.00 98.69 71 GLY A C 1
ATOM 558 O O . GLY A 1 71 ? 2.800 4.015 -17.138 1.00 98.69 71 GLY A O 1
ATOM 559 N N . ILE A 1 72 ? 4.306 4.928 -18.545 1.00 98.56 72 ILE A N 1
ATOM 560 C CA . ILE A 1 72 ? 4.142 6.310 -18.062 1.00 98.56 72 ILE A CA 1
ATOM 561 C C . ILE A 1 72 ? 2.682 6.753 -18.210 1.00 98.56 72 ILE A C 1
ATOM 563 O O . ILE A 1 72 ? 2.101 7.283 -17.265 1.00 98.56 72 ILE A O 1
ATOM 567 N N . PHE A 1 73 ? 2.069 6.503 -19.370 1.00 98.56 73 PHE A N 1
ATOM 568 C CA . PHE A 1 73 ? 0.667 6.849 -19.608 1.00 98.56 73 PHE A CA 1
ATOM 569 C C . PHE A 1 73 ? -0.297 6.117 -18.660 1.00 98.56 73 PHE A C 1
ATOM 571 O O . PHE A 1 73 ? -1.229 6.740 -18.147 1.00 98.56 73 PHE A O 1
ATOM 578 N N . ILE A 1 74 ? -0.070 4.825 -18.394 1.00 98.44 74 ILE A N 1
ATOM 579 C CA . ILE A 1 74 ? -0.855 4.054 -17.416 1.00 98.44 74 ILE A CA 1
ATOM 580 C C . ILE A 1 74 ? -0.744 4.701 -16.032 1.00 98.44 74 ILE A C 1
ATOM 582 O O . ILE A 1 74 ? -1.774 4.957 -15.408 1.00 98.44 74 ILE A O 1
ATOM 586 N N . GLY A 1 75 ? 0.477 5.006 -15.578 1.00 98.06 75 GLY A N 1
ATOM 587 C CA . GLY A 1 75 ? 0.716 5.660 -14.289 1.00 98.06 75 GLY A CA 1
ATOM 588 C C . GLY A 1 75 ? 0.030 7.026 -14.187 1.00 98.06 75 GLY A C 1
ATOM 589 O O . GLY A 1 75 ? -0.677 7.297 -13.219 1.00 98.06 75 GLY A O 1
ATOM 590 N N . ALA A 1 76 ? 0.146 7.855 -15.228 1.00 98.25 76 ALA A N 1
ATOM 591 C CA . ALA A 1 76 ? -0.496 9.171 -15.293 1.00 98.25 76 ALA A CA 1
ATOM 592 C C . ALA A 1 76 ? -2.035 9.102 -15.324 1.00 98.25 76 ALA A C 1
ATOM 594 O O . ALA A 1 76 ? -2.708 10.050 -14.925 1.00 98.25 76 ALA A O 1
ATOM 595 N N . SER A 1 77 ? -2.599 7.983 -15.785 1.00 97.88 77 SER A N 1
ATOM 596 C CA . SER A 1 77 ? -4.048 7.779 -15.916 1.00 97.88 77 SER A CA 1
ATOM 597 C C . SER A 1 77 ? -4.674 7.050 -14.723 1.00 97.88 77 SER A C 1
ATOM 599 O O . SER A 1 77 ? -5.854 6.680 -14.776 1.00 97.88 77 SER A O 1
ATOM 601 N N . MET A 1 78 ? -3.909 6.805 -13.655 1.00 97.19 78 MET A N 1
ATOM 602 C CA . MET A 1 78 ? -4.401 6.094 -12.480 1.00 97.19 78 MET A CA 1
ATOM 603 C C . MET A 1 78 ? -5.582 6.813 -11.824 1.00 97.19 78 MET A C 1
ATOM 605 O O . MET A 1 78 ? -5.580 8.021 -11.602 1.00 97.19 78 MET A O 1
ATOM 609 N N . LYS A 1 79 ? -6.593 6.024 -11.460 1.00 96.56 79 LYS A N 1
ATOM 610 C CA . LYS A 1 79 ? -7.744 6.448 -10.660 1.00 96.56 79 LYS A CA 1
ATOM 611 C C . LYS A 1 79 ? -7.993 5.414 -9.572 1.00 96.56 79 LYS A C 1
ATOM 613 O O . LYS A 1 79 ? -7.753 4.224 -9.782 1.00 96.56 79 LYS A O 1
ATOM 618 N N . SER A 1 80 ? -8.506 5.868 -8.439 1.00 97.12 80 SER A N 1
ATOM 619 C CA . SER A 1 80 ? -8.898 5.027 -7.312 1.00 97.12 80 SER A CA 1
ATOM 620 C C . SER A 1 80 ? -10.103 5.654 -6.628 1.00 97.12 80 SER A C 1
ATOM 622 O O . SER A 1 80 ? -10.201 6.879 -6.566 1.00 97.12 80 SER A O 1
ATOM 624 N N . GLU A 1 81 ? -10.991 4.829 -6.085 1.00 95.44 81 GLU A N 1
ATOM 625 C CA . GLU A 1 81 ? -11.973 5.296 -5.104 1.00 95.44 81 GLU A CA 1
ATOM 626 C C . GLU A 1 81 ? -11.277 5.989 -3.924 1.00 95.44 81 GLU A C 1
ATOM 628 O O . GLU A 1 81 ? -10.154 5.618 -3.545 1.00 95.44 81 GLU A O 1
ATOM 633 N N . ALA A 1 82 ? -11.958 6.989 -3.355 1.00 96.88 82 ALA A N 1
ATOM 634 C CA . ALA A 1 82 ? -11.499 7.703 -2.174 1.00 96.88 82 ALA A CA 1
ATOM 635 C C . ALA A 1 82 ? -11.334 6.746 -0.984 1.00 96.88 82 ALA A C 1
ATOM 637 O O . 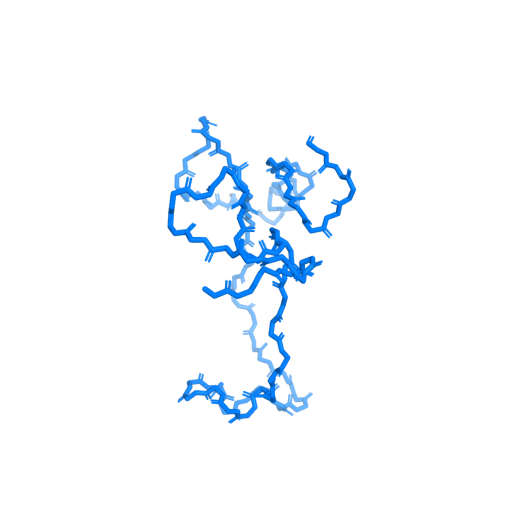ALA A 1 82 ? -12.002 5.717 -0.869 1.00 96.88 82 ALA A O 1
ATOM 638 N N . THR A 1 83 ? -10.420 7.086 -0.080 1.00 96.06 83 THR A N 1
ATOM 639 C CA . THR A 1 83 ? -10.194 6.327 1.153 1.00 96.06 83 THR A CA 1
ATOM 640 C C . THR A 1 83 ? -10.217 7.275 2.339 1.00 96.06 83 THR A C 1
ATOM 642 O O . THR A 1 83 ? -9.941 8.462 2.191 1.00 96.06 83 THR A O 1
ATOM 645 N N . ALA A 1 84 ? -10.444 6.742 3.538 1.00 95.00 84 ALA A N 1
ATOM 646 C CA . ALA A 1 84 ? -10.448 7.530 4.771 1.00 95.00 84 ALA A CA 1
ATOM 647 C C . ALA A 1 84 ? -9.065 8.080 5.185 1.00 95.00 84 ALA A C 1
ATOM 649 O O . ALA A 1 84 ? -8.924 8.629 6.277 1.00 95.00 84 ALA A O 1
ATOM 650 N N . ALA A 1 85 ? -8.027 7.892 4.362 1.00 95.38 85 ALA A N 1
ATOM 651 C CA . ALA A 1 85 ? -6.684 8.389 4.639 1.00 95.38 85 ALA A CA 1
ATOM 652 C C . ALA A 1 85 ? -6.583 9.923 4.563 1.00 95.38 85 ALA A C 1
ATOM 654 O O . ALA A 1 85 ? -5.674 10.484 5.172 1.00 95.38 85 ALA A O 1
ATOM 655 N N . ALA A 1 86 ? -7.508 10.570 3.850 1.00 96.19 86 ALA A N 1
ATOM 656 C CA . ALA A 1 86 ? -7.584 12.015 3.651 1.00 96.19 86 ALA A CA 1
ATOM 657 C C . ALA A 1 86 ? -9.027 12.520 3.864 1.00 96.19 86 ALA A C 1
ATOM 659 O O . ALA A 1 86 ? -9.902 11.776 4.308 1.00 96.19 86 ALA A O 1
ATOM 660 N N . GLU A 1 87 ? -9.277 13.792 3.570 1.00 92.12 87 GLU A N 1
ATOM 661 C CA . GLU A 1 87 ? -10.540 14.497 3.813 1.00 92.12 87 GLU A CA 1
ATOM 662 C C . GLU A 1 87 ? -11.667 14.174 2.817 1.00 92.12 87 GLU A C 1
ATOM 664 O O . GLU A 1 87 ? -12.819 14.553 3.049 1.00 92.12 87 GLU A O 1
ATOM 669 N N . HIS A 1 88 ? -11.356 13.483 1.715 1.00 87.50 88 HIS A N 1
ATOM 670 C CA . HIS A 1 88 ? -12.346 13.065 0.725 1.00 87.50 88 HIS A CA 1
ATOM 671 C C . HIS A 1 88 ? -13.312 12.033 1.323 1.00 87.50 88 HIS A C 1
ATOM 673 O O . HIS A 1 88 ? -12.886 11.039 1.913 1.00 87.50 88 HIS A O 1
ATOM 679 N N . LYS A 1 89 ? -14.613 12.287 1.165 1.00 78.50 89 LYS A N 1
ATOM 680 C CA . LYS A 1 89 ? -15.697 11.421 1.643 1.00 78.50 89 LYS A CA 1
ATOM 681 C C . LYS A 1 89 ? -16.246 10.549 0.530 1.00 78.50 89 LYS A C 1
ATOM 683 O O . LYS A 1 89 ? -16.380 11.078 -0.595 1.00 78.50 89 LYS A O 1
#